Protein AF-A0A662FRI9-F1 (afdb_monomer_lite)

Sequence (77 aa):
AAASPIGLVNVLDHAKPGDRILVVSFGSGSGSDALSIIVEDGIEERRKKAPLLKYYINRKKNVDYAIYLRFRGFILR

pLDDT: mean 96.91, std 3.14, range [76.5, 98.75]

Secondary structure (DSSP, 8-state):
--HHHHHHHHHHTT--TT-EEEEE--BTTTB--EEEEE--TTHHHHGGGS--HHHHHHS-----HHHHHHHHT----

Radius of gyration: 17.75 Å; chains: 1; bounding box: 36×18×51 Å

Foldseek 3Di:
DCPQVLVVLLCLLPDDQQDWDWTWDFDPVGDIDIDIDGHHHCSVVVSVVDDGSVVVVVPDDDDDPVVVCVVVVVDDD

Structure (mmCIF, N/CA/C/O backbone):
data_AF-A0A662FRI9-F1
#
_entry.id   AF-A0A662FRI9-F1
#
loop_
_atom_site.group_PDB
_atom_site.id
_atom_site.type_symbol
_atom_site.label_atom_id
_atom_site.label_alt_id
_atom_site.label_comp_id
_atom_site.label_asym_id
_atom_site.label_entity_id
_atom_site.label_seq_id
_atom_site.pdbx_PDB_ins_code
_atom_site.Cartn_x
_atom_site.Cartn_y
_atom_site.Cartn_z
_atom_site.occupancy
_atom_site.B_iso_or_equiv
_atom_site.auth_seq_id
_atom_site.auth_comp_id
_atom_site.auth_asym_id
_atom_site.auth_atom_id
_atom_site.pdbx_PDB_model_num
ATOM 1 N N . ALA A 1 1 ? 10.069 1.306 -4.297 1.00 85.50 1 ALA A N 1
ATOM 2 C CA . ALA A 1 1 ? 9.816 2.118 -3.087 1.00 85.50 1 ALA A CA 1
ATOM 3 C C . ALA A 1 1 ? 8.332 2.200 -2.687 1.00 85.50 1 ALA A C 1
ATOM 5 O O . ALA A 1 1 ? 8.051 2.067 -1.510 1.00 85.50 1 ALA A O 1
ATOM 6 N N . ALA A 1 2 ? 7.364 2.380 -3.603 1.00 95.50 2 ALA A N 1
ATOM 7 C CA . ALA A 1 2 ? 5.962 2.656 -3.222 1.00 95.50 2 ALA A CA 1
ATOM 8 C C . ALA A 1 2 ? 5.056 1.434 -2.934 1.00 95.50 2 ALA A C 1
ATOM 10 O O . ALA A 1 2 ? 3.899 1.622 -2.568 1.00 95.50 2 ALA A O 1
ATOM 11 N N . ALA A 1 3 ? 5.543 0.196 -3.080 1.00 97.31 3 ALA A N 1
ATOM 12 C CA . ALA A 1 3 ? 4.709 -1.003 -2.932 1.00 97.31 3 ALA A CA 1
ATOM 13 C C . ALA A 1 3 ? 4.085 -1.128 -1.528 1.00 97.31 3 ALA A C 1
ATOM 15 O O . ALA A 1 3 ? 2.863 -1.200 -1.411 1.00 97.31 3 ALA A O 1
ATOM 16 N N . SER A 1 4 ? 4.901 -1.081 -0.468 1.00 97.88 4 SER A N 1
ATOM 17 C CA . SER A 1 4 ? 4.406 -1.173 0.913 1.00 97.88 4 SER A CA 1
ATOM 18 C C . SER A 1 4 ? 3.494 0.004 1.302 1.00 97.88 4 SER A C 1
ATOM 20 O O . SER A 1 4 ? 2.421 -0.263 1.842 1.00 97.88 4 SER A O 1
ATOM 22 N N . PRO A 1 5 ? 3.814 1.279 0.975 1.00 97.75 5 PRO A N 1
ATOM 23 C CA . PRO A 1 5 ? 2.888 2.394 1.192 1.00 97.75 5 PRO A CA 1
ATOM 24 C C . PRO A 1 5 ? 1.530 2.234 0.495 1.00 97.75 5 PRO A C 1
ATOM 26 O O . PRO A 1 5 ? 0.501 2.459 1.123 1.00 97.75 5 PRO A O 1
ATOM 29 N N . ILE A 1 6 ? 1.494 1.812 -0.776 1.00 98.12 6 ILE A N 1
ATOM 30 C CA . ILE A 1 6 ? 0.224 1.611 -1.500 1.00 98.12 6 ILE A CA 1
ATOM 31 C C . ILE A 1 6 ? -0.584 0.462 -0.880 1.00 98.12 6 ILE A C 1
ATOM 33 O O . ILE A 1 6 ? -1.804 0.569 -0.751 1.00 98.12 6 ILE A O 1
ATOM 37 N N . GLY A 1 7 ? 0.083 -0.613 -0.450 1.00 98.06 7 GLY A N 1
ATOM 38 C CA . GLY A 1 7 ? -0.560 -1.694 0.299 1.00 98.06 7 GLY A CA 1
ATOM 39 C C . GLY A 1 7 ? -1.183 -1.201 1.607 1.00 98.06 7 GLY A C 1
ATOM 40 O O . GLY A 1 7 ? -2.350 -1.484 1.870 1.00 98.06 7 GLY A O 1
ATOM 41 N N . LEU A 1 8 ? -0.446 -0.397 2.381 1.00 98.44 8 LEU A N 1
ATOM 42 C CA . LEU A 1 8 ? -0.943 0.213 3.616 1.00 98.44 8 LEU A CA 1
ATOM 43 C C . LEU A 1 8 ? -2.168 1.106 3.366 1.00 98.44 8 LEU A C 1
ATOM 45 O O . LEU A 1 8 ? -3.133 1.017 4.118 1.00 98.44 8 LEU A O 1
ATOM 49 N N . VAL A 1 9 ? -2.181 1.908 2.294 1.00 98.06 9 VAL A N 1
ATOM 50 C CA . VAL A 1 9 ? -3.358 2.718 1.923 1.00 98.06 9 VAL A CA 1
ATOM 51 C C . VAL A 1 9 ? -4.595 1.836 1.727 1.00 98.06 9 VAL A C 1
ATOM 53 O O . VAL A 1 9 ? -5.648 2.137 2.282 1.00 98.06 9 VAL A O 1
ATOM 56 N N . ASN A 1 10 ? -4.471 0.707 1.018 1.00 98.12 10 ASN A N 1
ATOM 57 C CA . ASN A 1 10 ? -5.598 -0.211 0.831 1.00 98.12 10 ASN A CA 1
ATOM 58 C C . ASN A 1 10 ? -6.104 -0.806 2.153 1.00 98.12 10 ASN A C 1
ATOM 60 O O . ASN A 1 10 ? -7.303 -1.024 2.310 1.00 98.12 10 ASN A O 1
ATOM 64 N N . VAL A 1 11 ? -5.202 -1.092 3.096 1.00 98.31 11 VAL A N 1
ATOM 65 C CA . VAL A 1 11 ? -5.586 -1.579 4.428 1.00 98.31 11 VAL A CA 1
ATOM 66 C C . VAL A 1 11 ? -6.345 -0.489 5.190 1.00 98.31 11 VAL A C 1
ATOM 68 O O . VAL A 1 11 ? -7.418 -0.757 5.721 1.00 98.31 11 VAL A O 1
ATOM 71 N N . LEU A 1 12 ? -5.857 0.755 5.184 1.00 98.19 12 LEU A N 1
ATOM 72 C CA . LEU A 1 12 ? -6.504 1.890 5.859 1.00 98.19 12 LEU A CA 1
ATOM 73 C C . LEU A 1 12 ? -7.890 2.230 5.276 1.00 98.19 12 LEU A C 1
ATOM 75 O O . LEU A 1 12 ? -8.807 2.597 6.022 1.00 98.19 12 LEU A O 1
ATOM 79 N N . ASP A 1 13 ? -8.084 2.028 3.970 1.00 98.06 13 ASP A N 1
ATOM 80 C CA . ASP A 1 13 ? -9.392 2.147 3.310 1.00 98.06 13 ASP A CA 1
ATOM 81 C C . ASP A 1 13 ? -10.446 1.174 3.878 1.00 98.06 13 ASP A C 1
ATOM 83 O O . ASP A 1 13 ? -11.641 1.439 3.755 1.00 98.06 13 ASP A O 1
ATOM 87 N N . HIS A 1 14 ? -10.031 0.080 4.527 1.00 97.69 14 HIS A N 1
ATOM 88 C CA . HIS A 1 14 ? -10.925 -0.966 5.048 1.00 97.69 14 HIS A CA 1
ATOM 89 C C . HIS A 1 14 ? -10.828 -1.184 6.568 1.00 97.69 14 HIS A C 1
ATOM 91 O O . HIS A 1 14 ? -11.649 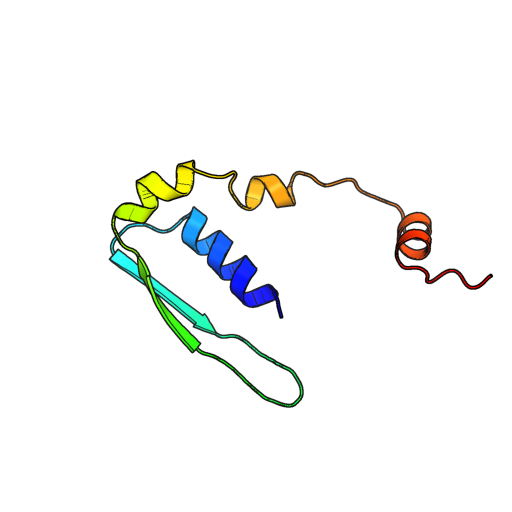-1.913 7.122 1.00 97.69 14 HIS A O 1
ATOM 97 N N . ALA A 1 15 ? -9.855 -0.566 7.239 1.00 98.25 15 ALA A N 1
ATOM 98 C CA . ALA A 1 15 ? -9.595 -0.760 8.663 1.00 98.25 15 ALA A CA 1
ATOM 99 C C . ALA A 1 15 ? -10.729 -0.250 9.572 1.00 98.25 15 ALA A C 1
ATOM 101 O O . ALA A 1 15 ? -11.577 0.552 9.171 1.00 98.25 15 ALA A O 1
ATOM 102 N N . LYS A 1 16 ? -10.730 -0.668 10.829 1.00 98.19 16 LYS A N 1
ATOM 103 C CA . LYS A 1 16 ? -11.626 -0.169 11.876 1.00 98.19 16 LYS A CA 1
ATOM 104 C C . LYS A 1 16 ? -10.812 0.424 13.027 1.00 98.19 16 LYS A C 1
ATOM 106 O O . LYS A 1 16 ? -9.647 0.054 13.190 1.00 98.19 16 LYS A O 1
ATOM 111 N N . PRO A 1 17 ? -11.392 1.337 13.822 1.00 98.56 17 PRO A N 1
ATOM 112 C CA . PRO A 1 17 ? -10.746 1.784 15.048 1.00 98.56 17 PRO A CA 1
ATOM 113 C C . PRO A 1 17 ? -10.357 0.597 15.939 1.00 98.56 17 PRO A C 1
ATOM 115 O O . PRO A 1 17 ? -11.114 -0.363 16.074 1.00 98.56 17 PRO A O 1
ATOM 118 N N . GLY A 1 18 ? -9.156 0.651 16.510 1.00 98.56 18 GLY A N 1
ATOM 119 C CA . GLY A 1 18 ? -8.568 -0.414 17.324 1.00 98.56 18 GLY A CA 1
ATOM 120 C C . GLY A 1 18 ? -7.775 -1.473 16.548 1.00 98.56 18 GLY A C 1
ATOM 121 O O . GLY A 1 18 ? -7.010 -2.210 17.172 1.00 98.56 18 GLY A O 1
ATOM 122 N N . ASP A 1 19 ? -7.883 -1.541 15.215 1.00 98.69 19 ASP A N 1
ATOM 123 C CA . ASP A 1 19 ? -7.084 -2.480 14.420 1.00 98.69 19 ASP A CA 1
ATOM 124 C C . ASP A 1 19 ? -5.581 -2.194 14.578 1.00 98.69 19 ASP A C 1
ATOM 126 O O . ASP A 1 19 ? -5.135 -1.042 14.565 1.00 98.69 19 ASP A O 1
ATOM 130 N N . ARG A 1 20 ? -4.774 -3.258 14.676 1.00 98.62 20 ARG A N 1
ATOM 131 C CA . ARG A 1 20 ? -3.309 -3.173 14.660 1.00 98.62 20 ARG A CA 1
ATOM 132 C C . ARG A 1 20 ? -2.769 -3.681 13.328 1.00 98.62 20 ARG A C 1
ATOM 134 O O . ARG A 1 20 ? -3.016 -4.821 12.946 1.00 98.62 20 ARG A O 1
ATOM 141 N N . ILE A 1 21 ? -1.989 -2.845 12.651 1.00 98.75 21 ILE A N 1
ATOM 142 C CA . ILE A 1 21 ? -1.428 -3.111 11.325 1.00 98.75 21 ILE A CA 1
ATOM 143 C C . ILE A 1 21 ? 0.094 -3.193 11.436 1.00 98.75 21 ILE A C 1
ATOM 145 O O . ILE A 1 21 ? 0.732 -2.261 11.920 1.00 98.75 21 ILE A O 1
ATOM 149 N N . LEU A 1 22 ? 0.676 -4.285 10.939 1.00 98.62 22 LEU A N 1
ATOM 150 C CA . LEU A 1 22 ? 2.116 -4.412 10.717 1.00 98.62 22 LEU A CA 1
ATOM 151 C C . LEU A 1 22 ? 2.403 -4.246 9.221 1.00 98.62 22 LEU A C 1
ATOM 153 O O . LEU A 1 22 ? 1.862 -4.989 8.403 1.00 98.62 22 LEU A O 1
ATOM 157 N N . VAL A 1 23 ? 3.272 -3.301 8.865 1.00 98.38 23 VAL A N 1
ATOM 158 C CA . VAL A 1 23 ? 3.793 -3.150 7.499 1.00 98.38 23 VAL A CA 1
ATOM 159 C C . VAL A 1 23 ? 5.303 -3.320 7.512 1.00 98.38 23 VAL A C 1
ATOM 161 O O . VAL A 1 23 ? 5.991 -2.738 8.347 1.00 98.38 23 VAL A O 1
ATOM 164 N N . VAL A 1 24 ? 5.808 -4.124 6.578 1.00 98.12 24 VAL A N 1
ATOM 165 C CA . VAL A 1 24 ? 7.238 -4.396 6.419 1.00 98.12 24 VAL A CA 1
ATOM 166 C C . VAL A 1 24 ? 7.636 -4.095 4.973 1.00 98.12 24 VAL A C 1
ATOM 168 O O . VAL A 1 24 ? 6.960 -4.520 4.030 1.00 98.12 24 VAL A O 1
ATOM 171 N N . SER A 1 25 ? 8.677 -3.287 4.790 1.00 97.88 25 SER A N 1
ATOM 172 C CA . SER A 1 25 ? 9.216 -2.905 3.482 1.00 97.88 25 SER A CA 1
ATOM 173 C C . SER A 1 25 ? 10.401 -3.785 3.083 1.00 97.88 25 SER A C 1
ATOM 175 O O . SER A 1 25 ? 10.964 -4.503 3.900 1.00 97.88 25 SER A O 1
ATOM 177 N N . PHE A 1 26 ? 10.789 -3.732 1.810 1.00 97.19 26 PHE A N 1
ATOM 178 C CA . PHE A 1 26 ? 12.033 -4.340 1.350 1.00 97.19 26 PHE A CA 1
ATOM 179 C C . PHE A 1 26 ? 12.705 -3.462 0.293 1.00 97.19 26 PHE A C 1
ATOM 181 O O . PHE A 1 26 ? 12.055 -3.000 -0.654 1.00 97.19 26 PHE A O 1
ATOM 188 N N . GLY A 1 27 ? 14.013 -3.263 0.450 1.00 97.19 27 GLY A N 1
ATOM 189 C CA . GLY A 1 27 ? 14.896 -2.610 -0.510 1.00 97.19 27 GLY A CA 1
ATOM 190 C C . GLY A 1 27 ? 16.057 -3.523 -0.907 1.00 97.19 27 GLY A C 1
ATOM 191 O O . GLY A 1 27 ? 16.748 -4.078 -0.054 1.00 97.19 27 GLY A O 1
ATOM 192 N N . SER A 1 28 ? 16.286 -3.671 -2.214 1.00 94.44 28 SER A N 1
ATOM 193 C CA . SER A 1 28 ? 17.418 -4.431 -2.761 1.00 94.44 28 SER A CA 1
ATOM 194 C C . SER A 1 28 ? 18.764 -3.777 -2.420 1.00 94.44 28 SER A C 1
ATOM 196 O O . SER A 1 28 ? 18.862 -2.552 -2.410 1.00 94.44 28 SER A O 1
ATOM 198 N N . GLY A 1 29 ? 19.806 -4.585 -2.207 1.00 95.06 29 GLY A N 1
ATOM 199 C CA . GLY A 1 29 ? 21.109 -4.160 -1.677 1.00 95.06 29 GLY A CA 1
ATOM 200 C C . GLY A 1 29 ? 21.276 -4.743 -0.279 1.00 95.06 29 GLY A C 1
ATOM 201 O O . GLY A 1 29 ? 21.949 -5.754 -0.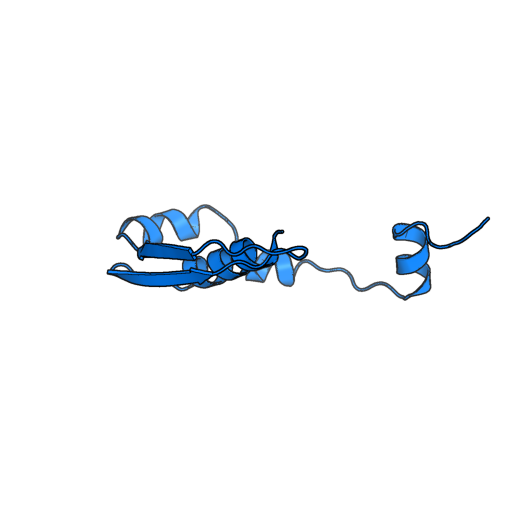110 1.00 95.06 29 GLY A O 1
ATOM 202 N N . SER A 1 30 ? 20.553 -4.173 0.684 1.00 89.50 30 SER A N 1
ATOM 203 C CA . SER A 1 30 ? 19.701 -4.896 1.645 1.00 89.50 30 SER A CA 1
ATOM 204 C C . SER A 1 30 ? 19.100 -3.895 2.633 1.00 89.50 30 SER A C 1
ATOM 206 O O . SER A 1 30 ? 19.764 -2.957 3.064 1.00 89.50 30 SER A O 1
ATOM 208 N N . GLY A 1 31 ? 17.827 -4.066 2.976 1.00 96.06 31 GLY A N 1
ATOM 209 C CA . GLY A 1 31 ? 17.174 -3.214 3.961 1.00 96.06 31 GLY A CA 1
ATOM 210 C C . GLY A 1 31 ? 15.689 -3.508 4.076 1.00 96.06 31 GLY A C 1
ATOM 211 O O . GLY A 1 31 ? 15.041 -3.901 3.102 1.00 96.06 31 GLY A O 1
ATOM 212 N N . SER A 1 32 ? 15.166 -3.334 5.282 1.00 97.44 32 SER A N 1
ATOM 213 C CA . SER A 1 32 ? 13.762 -3.534 5.609 1.00 97.44 32 SER A CA 1
ATOM 214 C C . SER A 1 32 ? 13.391 -2.596 6.745 1.00 97.44 32 SER A C 1
ATOM 216 O O . SER A 1 32 ? 14.082 -2.561 7.760 1.00 97.44 32 SER A O 1
ATOM 218 N N . ASP A 1 33 ? 12.261 -1.915 6.600 1.00 97.75 33 ASP A N 1
ATOM 219 C CA . ASP A 1 33 ? 11.661 -1.096 7.650 1.00 97.75 33 ASP A CA 1
ATOM 220 C C . ASP A 1 33 ? 10.363 -1.753 8.105 1.00 97.75 33 ASP A C 1
ATOM 222 O O . ASP A 1 33 ? 9.558 -2.176 7.273 1.00 97.75 33 ASP A O 1
ATOM 226 N N . ALA A 1 34 ? 10.144 -1.825 9.416 1.00 98.31 34 ALA A N 1
ATOM 227 C CA . ALA A 1 34 ? 8.919 -2.356 10.001 1.00 98.31 34 ALA A CA 1
ATOM 228 C C . ALA A 1 34 ? 8.213 -1.275 10.823 1.00 98.31 34 ALA A C 1
ATOM 230 O O . ALA A 1 34 ? 8.830 -0.628 11.668 1.00 98.31 34 ALA A O 1
ATOM 231 N N . LEU A 1 35 ? 6.912 -1.098 10.593 1.00 98.38 35 LEU A N 1
ATOM 232 C CA . LEU A 1 35 ? 6.067 -0.161 11.334 1.00 98.38 35 LEU A CA 1
ATOM 233 C C . LEU A 1 35 ? 4.859 -0.904 11.911 1.00 98.38 35 LEU A C 1
ATOM 235 O O . LEU A 1 35 ? 4.179 -1.637 11.192 1.00 98.38 35 LEU A O 1
ATOM 239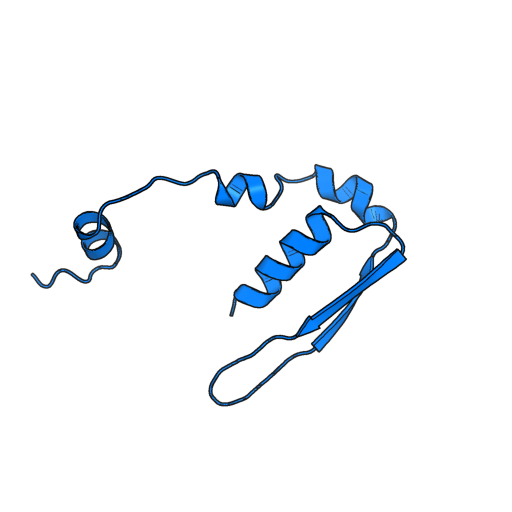 N N . SER A 1 36 ? 4.575 -0.675 13.196 1.00 98.50 36 SER A N 1
ATOM 240 C CA . SER A 1 36 ? 3.343 -1.107 13.862 1.00 98.50 36 SER A CA 1
ATOM 241 C C . SER A 1 36 ? 2.443 0.102 14.072 1.00 98.50 36 SER A C 1
ATOM 243 O O . SER A 1 36 ? 2.815 1.039 14.774 1.00 98.50 36 SER A O 1
ATOM 245 N N . ILE A 1 37 ? 1.254 0.070 13.483 1.00 98.56 37 ILE A N 1
ATOM 246 C CA . ILE A 1 37 ? 0.286 1.166 13.498 1.00 98.56 37 ILE A CA 1
ATOM 247 C C . ILE A 1 37 ? -0.966 0.692 14.231 1.00 98.56 37 ILE A C 1
ATOM 249 O O . ILE A 1 37 ? -1.443 -0.415 13.988 1.00 98.56 37 ILE A O 1
ATOM 253 N N . ILE A 1 38 ? -1.497 1.529 15.120 1.00 98.69 38 ILE A N 1
ATOM 254 C CA . ILE A 1 38 ? -2.810 1.332 15.739 1.00 98.69 38 ILE A CA 1
ATOM 255 C C . ILE A 1 38 ? -3.764 2.325 15.085 1.00 98.69 38 ILE A C 1
ATOM 257 O O . ILE A 1 38 ? -3.451 3.510 14.975 1.00 98.69 38 ILE A O 1
ATOM 261 N N . VAL A 1 39 ? -4.896 1.831 14.600 1.00 98.69 39 VAL A N 1
ATOM 262 C CA . VAL A 1 39 ? -5.907 2.652 13.937 1.00 98.69 39 VAL A CA 1
ATOM 263 C C . VAL A 1 39 ? -6.773 3.333 14.991 1.00 98.69 39 VAL A C 1
ATOM 265 O O . VAL A 1 39 ? -7.315 2.675 15.874 1.00 98.69 39 VAL A O 1
ATOM 268 N N . GLU A 1 40 ? -6.919 4.649 14.887 1.00 98.44 40 GLU A N 1
ATOM 269 C CA . GLU A 1 40 ? -7.740 5.455 15.797 1.00 98.44 40 GLU A CA 1
ATOM 270 C C . GLU A 1 40 ? -9.109 5.796 15.192 1.00 98.44 40 GLU A C 1
ATOM 272 O O . GLU A 1 40 ? -9.315 5.703 13.978 1.00 98.44 40 GLU A O 1
ATOM 277 N N . ASP A 1 41 ? -10.027 6.267 16.038 1.00 98.31 41 ASP A N 1
ATOM 278 C CA . ASP A 1 41 ? -11.421 6.592 15.694 1.00 98.31 41 ASP A CA 1
ATOM 279 C C . ASP A 1 41 ? -11.549 7.574 14.519 1.00 98.31 41 ASP A C 1
ATOM 281 O O . ASP A 1 41 ? -12.456 7.473 13.689 1.00 98.31 41 ASP A O 1
ATOM 285 N N . GLY A 1 42 ? -10.581 8.487 14.378 1.00 97.81 42 GLY A N 1
ATOM 286 C CA . GLY A 1 42 ? -10.542 9.466 13.291 1.00 97.81 42 GLY A CA 1
ATOM 287 C C . GLY A 1 42 ? -10.495 8.856 11.882 1.00 97.81 42 GLY A C 1
ATOM 288 O O . GLY A 1 42 ? -10.718 9.578 10.905 1.00 97.81 42 GLY A O 1
ATOM 289 N N . ILE A 1 43 ? -10.224 7.552 11.741 1.00 98.00 43 ILE A N 1
ATOM 290 C CA . ILE A 1 43 ? -10.211 6.862 10.446 1.00 98.00 43 ILE A CA 1
ATOM 291 C C . ILE A 1 43 ? -11.569 6.929 9.736 1.00 98.00 43 ILE A C 1
ATOM 293 O O . ILE A 1 43 ? -11.609 7.095 8.516 1.00 98.00 43 ILE A O 1
ATOM 297 N N . GLU A 1 44 ? -12.680 6.854 10.474 1.00 96.44 44 GLU A N 1
ATOM 298 C CA . GLU A 1 44 ? -14.022 6.792 9.886 1.00 96.44 44 GLU A CA 1
ATOM 299 C C . GLU A 1 44 ? -14.414 8.105 9.201 1.00 96.44 44 GLU A C 1
ATOM 301 O O . GLU A 1 44 ? -14.972 8.105 8.097 1.00 96.44 44 GLU A O 1
ATOM 306 N N . GLU A 1 45 ? -14.076 9.234 9.829 1.00 96.81 45 GLU A N 1
ATOM 307 C CA . GLU A 1 45 ? -14.298 10.568 9.274 1.00 96.81 45 GLU A CA 1
ATOM 308 C C . GLU A 1 45 ? -13.311 10.858 8.135 1.00 96.81 45 GLU A C 1
ATOM 310 O O . GLU A 1 45 ? -13.697 11.351 7.071 1.00 96.81 45 GLU A O 1
ATOM 315 N N . ARG A 1 46 ? -12.023 10.534 8.327 1.00 96.50 46 ARG A N 1
ATOM 316 C CA . ARG A 1 46 ? -10.962 10.860 7.361 1.00 96.50 46 ARG A CA 1
ATOM 317 C C . ARG A 1 46 ? -11.062 10.057 6.070 1.00 96.50 46 ARG A C 1
ATOM 319 O O . ARG A 1 46 ? -10.790 10.621 5.012 1.00 96.50 46 ARG A O 1
ATOM 326 N N . ARG A 1 47 ? -11.502 8.795 6.120 1.00 95.69 47 ARG A N 1
ATOM 327 C CA . ARG A 1 47 ? -11.650 7.938 4.928 1.00 95.69 47 ARG A CA 1
ATOM 328 C C . ARG A 1 47 ? -12.533 8.570 3.854 1.00 95.69 47 ARG A C 1
ATOM 330 O O . ARG A 1 47 ? -12.293 8.383 2.669 1.00 95.69 47 ARG A O 1
ATOM 337 N N . LYS A 1 48 ? -13.541 9.347 4.254 1.00 92.62 48 LYS A N 1
ATOM 338 C CA . LYS A 1 48 ? -14.498 9.977 3.331 1.00 92.62 48 LYS A CA 1
ATOM 339 C C . LYS A 1 48 ? -13.960 11.253 2.670 1.00 92.62 48 LYS A C 1
ATOM 341 O O . LYS A 1 48 ? -14.615 11.788 1.781 1.00 92.62 48 LYS A O 1
ATOM 346 N N . LYS A 1 49 ? -12.784 11.749 3.079 1.00 97.19 49 LYS A N 1
ATOM 347 C CA . LYS A 1 49 ? -12.200 13.010 2.584 1.00 97.19 49 LYS A CA 1
ATOM 348 C C . LYS A 1 49 ? -11.440 12.861 1.259 1.00 97.19 49 LYS A C 1
ATOM 350 O O . LYS A 1 49 ? -10.991 13.863 0.710 1.00 97.19 49 LYS A O 1
ATOM 355 N N . ALA A 1 50 ? -11.299 11.643 0.736 1.00 96.12 50 ALA A N 1
ATOM 356 C CA . ALA A 1 50 ? -10.673 11.370 -0.554 1.00 96.12 50 ALA A CA 1
ATOM 357 C C . ALA A 1 50 ? -11.293 10.126 -1.223 1.00 96.12 50 ALA A C 1
ATOM 359 O O . ALA A 1 50 ? -11.866 9.282 -0.533 1.00 96.12 50 ALA A O 1
ATOM 360 N N . PRO A 1 51 ? -11.176 9.969 -2.557 1.00 97.62 51 PRO A N 1
ATOM 361 C CA . PRO A 1 51 ? -11.512 8.711 -3.216 1.00 97.62 51 PRO A CA 1
ATOM 362 C C . PRO A 1 51 ? -10.652 7.556 -2.689 1.00 97.62 51 PRO A C 1
ATOM 364 O O . PRO A 1 51 ? -9.445 7.717 -2.513 1.00 97.62 51 PRO A O 1
ATOM 367 N N . LEU A 1 52 ? -11.261 6.383 -2.514 1.00 97.62 52 LEU A N 1
ATOM 368 C CA . LEU A 1 52 ? -10.558 5.162 -2.105 1.00 97.62 52 LEU A CA 1
ATOM 369 C C . LEU A 1 52 ? -9.561 4.703 -3.177 1.00 97.62 52 LEU A C 1
ATOM 371 O O . LEU A 1 52 ? -9.751 4.958 -4.371 1.00 97.62 52 LEU A O 1
ATOM 375 N N . LEU A 1 53 ? -8.557 3.916 -2.796 1.00 97.75 53 LEU A N 1
ATOM 376 C CA . LEU A 1 53 ? -7.560 3.361 -3.713 1.00 97.75 53 LEU A CA 1
ATOM 377 C C . LEU A 1 53 ? -8.201 2.620 -4.898 1.00 97.75 53 LEU A C 1
ATOM 379 O O . LEU A 1 53 ? -7.758 2.756 -6.042 1.00 97.75 53 LEU A O 1
ATOM 383 N N . LYS A 1 54 ? -9.295 1.887 -4.649 1.00 97.44 54 LYS A N 1
ATOM 384 C CA . LYS A 1 54 ? -10.046 1.154 -5.682 1.00 97.44 54 LYS A CA 1
ATOM 385 C C . LYS A 1 54 ? -10.535 2.062 -6.816 1.00 97.44 54 LYS A C 1
ATOM 387 O O . LYS A 1 54 ? -10.550 1.629 -7.968 1.00 97.44 54 LYS A O 1
ATOM 392 N N . TYR A 1 55 ? -10.897 3.313 -6.523 1.00 98.06 55 TYR A N 1
ATOM 393 C CA . TYR A 1 55 ? -11.274 4.285 -7.552 1.00 98.06 55 TYR A CA 1
ATOM 394 C C . TYR A 1 55 ? -10.107 4.550 -8.512 1.00 98.06 55 TYR A C 1
ATOM 396 O O . TYR A 1 55 ? -10.282 4.468 -9.727 1.00 98.06 55 TYR A O 1
ATOM 404 N N . TYR A 1 56 ? -8.904 4.790 -7.984 1.00 97.19 56 TYR A N 1
ATOM 405 C CA . TYR A 1 56 ? -7.719 5.056 -8.802 1.00 97.19 56 TYR A CA 1
ATOM 406 C C . TYR A 1 56 ? -7.286 3.841 -9.626 1.00 97.19 56 TYR A C 1
ATOM 408 O O . TYR A 1 56 ? -6.957 3.997 -10.799 1.00 97.19 56 TYR A O 1
ATOM 416 N N . ILE A 1 57 ? -7.351 2.633 -9.057 1.00 97.19 57 ILE A N 1
ATOM 417 C CA . ILE A 1 57 ? -7.047 1.384 -9.781 1.00 97.19 57 ILE A CA 1
ATOM 418 C C . ILE A 1 57 ? -8.014 1.181 -10.956 1.00 97.19 57 ILE A C 1
ATOM 420 O O . ILE A 1 57 ? -7.609 0.758 -12.042 1.00 97.19 57 ILE A O 1
ATOM 424 N N . ASN A 1 58 ? -9.295 1.488 -10.749 1.00 97.88 58 ASN A N 1
ATOM 425 C CA . ASN A 1 58 ? -10.323 1.329 -11.774 1.00 97.88 58 ASN A CA 1
ATOM 426 C C . ASN A 1 58 ? -10.300 2.444 -12.823 1.00 97.88 58 ASN A C 1
ATOM 428 O O . ASN A 1 58 ? -10.733 2.222 -13.953 1.00 97.88 58 ASN A O 1
ATOM 432 N N . ARG A 1 59 ? -9.758 3.621 -12.493 1.00 97.69 59 ARG A N 1
ATOM 433 C CA . ARG A 1 59 ? -9.552 4.733 -13.429 1.00 97.69 59 ARG A CA 1
ATOM 434 C C . ARG A 1 59 ? -8.342 4.468 -14.335 1.00 97.69 59 ARG A C 1
ATOM 436 O O . ARG A 1 59 ? -7.356 5.201 -14.322 1.00 97.69 59 ARG A O 1
ATOM 443 N N . LYS A 1 60 ? -8.429 3.419 -15.151 1.00 96.75 60 LYS A N 1
ATOM 444 C CA . LYS A 1 60 ? -7.381 2.997 -16.087 1.00 96.75 60 LYS A CA 1
ATOM 445 C C . LYS A 1 60 ? -7.851 3.055 -17.538 1.00 96.75 60 LYS A C 1
ATOM 447 O O . LYS A 1 60 ? -9.037 2.923 -17.829 1.00 96.75 60 LYS A O 1
ATOM 452 N N . LYS A 1 61 ? -6.897 3.220 -18.454 1.00 97.62 61 LYS A N 1
ATOM 453 C CA . LYS A 1 61 ? -7.084 3.016 -19.895 1.00 97.62 61 LYS A CA 1
ATOM 454 C C . LYS A 1 61 ? -6.128 1.920 -20.339 1.00 97.62 61 LYS A C 1
ATOM 456 O O . LYS A 1 61 ? -4.926 2.040 -20.114 1.00 97.62 61 LYS A O 1
ATOM 461 N N . ASN A 1 62 ? -6.668 0.861 -20.933 1.00 97.81 62 ASN A N 1
ATOM 462 C CA . ASN A 1 62 ? -5.840 -0.188 -21.513 1.00 97.81 62 ASN A CA 1
ATOM 463 C C . ASN A 1 62 ? -5.138 0.358 -22.757 1.00 97.81 62 ASN A C 1
ATOM 465 O O . ASN A 1 62 ? -5.717 1.142 -23.510 1.00 97.81 62 ASN A O 1
ATOM 469 N N . VAL A 1 63 ? -3.896 -0.062 -22.952 1.00 97.75 63 VAL A N 1
ATOM 470 C CA . VAL A 1 63 ? -3.084 0.274 -24.120 1.00 97.75 63 VAL A CA 1
ATOM 471 C C . VAL A 1 63 ? -2.445 -1.000 -24.644 1.00 97.75 63 VAL A C 1
ATOM 473 O O . VAL A 1 63 ? -2.174 -1.918 -23.867 1.00 97.75 63 VAL A O 1
ATOM 476 N N . ASP A 1 64 ? -2.220 -1.063 -25.951 1.00 98.25 64 ASP A N 1
ATOM 477 C CA . ASP A 1 64 ? -1.443 -2.146 -26.536 1.00 98.25 64 ASP A CA 1
ATOM 478 C C . ASP A 1 64 ? 0.056 -1.999 -26.220 1.00 98.25 64 ASP A C 1
ATOM 480 O O . ASP A 1 64 ? 0.529 -0.998 -25.664 1.00 98.25 64 ASP A O 1
ATOM 484 N N . TYR A 1 65 ? 0.811 -3.033 -26.581 1.00 98.06 65 TYR A N 1
ATOM 485 C CA . TYR A 1 65 ? 2.239 -3.089 -26.313 1.00 98.06 65 TYR A CA 1
ATOM 486 C C . TYR A 1 65 ? 3.030 -2.020 -27.079 1.00 98.06 65 TYR A C 1
ATOM 488 O O . TYR A 1 65 ? 3.955 -1.436 -26.519 1.00 98.06 65 TYR A O 1
ATOM 496 N N . ALA A 1 66 ? 2.652 -1.698 -28.318 1.00 97.31 66 ALA A N 1
ATOM 497 C CA . ALA A 1 66 ? 3.342 -0.683 -29.110 1.00 97.31 66 ALA A CA 1
ATOM 498 C C . ALA A 1 66 ? 3.169 0.720 -28.499 1.00 97.31 66 ALA A C 1
ATOM 500 O O . ALA A 1 66 ? 4.139 1.473 -28.378 1.00 97.31 66 ALA A O 1
ATOM 501 N N . ILE A 1 67 ? 1.962 1.056 -28.032 1.00 97.69 67 ILE A N 1
ATOM 502 C CA . ILE A 1 67 ? 1.690 2.291 -27.287 1.00 97.69 67 ILE A CA 1
ATOM 503 C C . ILE A 1 67 ? 2.495 2.319 -25.985 1.00 97.69 67 ILE A C 1
ATOM 505 O O . ILE A 1 67 ? 3.093 3.353 -25.674 1.00 97.69 67 ILE A O 1
ATOM 509 N N . TYR A 1 68 ? 2.553 1.206 -25.244 1.00 97.88 68 TYR A N 1
ATOM 510 C CA . TYR A 1 68 ? 3.385 1.093 -24.044 1.00 97.88 68 TYR A CA 1
ATOM 511 C C . TYR A 1 68 ? 4.863 1.380 -24.349 1.00 97.88 68 TYR A C 1
ATOM 513 O O . TYR A 1 68 ? 5.455 2.237 -23.691 1.00 97.88 68 TYR A O 1
ATOM 521 N N . LEU A 1 69 ? 5.444 0.735 -25.368 1.00 98.12 69 LEU A N 1
ATOM 522 C CA . LEU A 1 69 ? 6.841 0.945 -25.765 1.00 98.12 69 LEU A CA 1
ATOM 523 C C . LEU A 1 69 ? 7.107 2.407 -26.136 1.00 98.12 69 LEU A C 1
ATOM 525 O O . LEU A 1 69 ? 8.111 2.978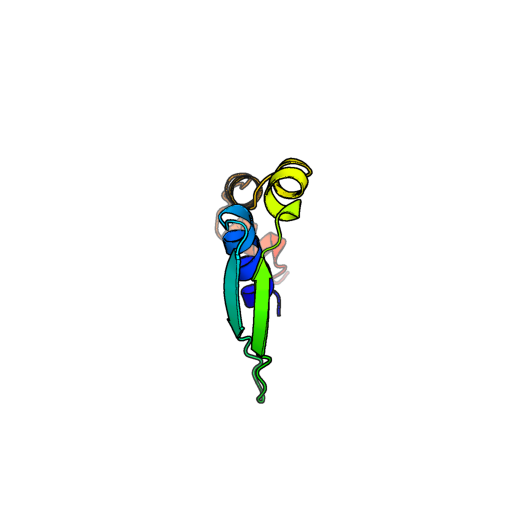 -25.707 1.00 98.12 69 LEU A O 1
ATOM 529 N N . ARG A 1 70 ? 6.183 3.035 -26.874 1.00 96.94 70 ARG A N 1
ATOM 530 C CA . ARG A 1 70 ? 6.259 4.460 -27.21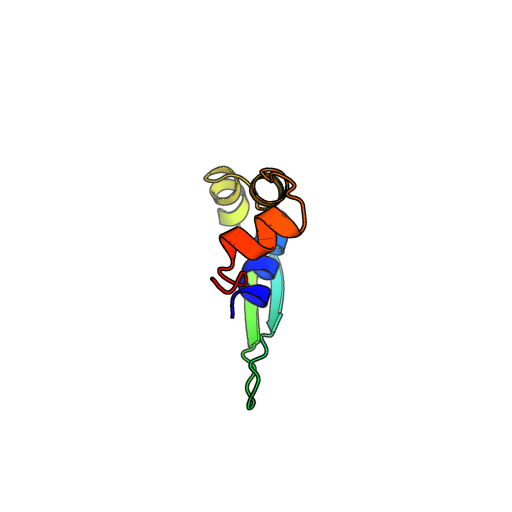7 1.00 96.94 70 ARG A CA 1
ATOM 531 C C . ARG A 1 70 ? 6.249 5.345 -25.969 1.00 96.94 70 ARG A C 1
ATOM 533 O O . ARG A 1 70 ? 7.096 6.221 -25.852 1.00 96.94 70 ARG A O 1
ATOM 540 N N . PHE A 1 71 ? 5.323 5.123 -25.033 1.00 96.88 71 PHE A N 1
ATOM 541 C CA . PHE A 1 71 ? 5.228 5.907 -23.791 1.00 96.88 71 PHE A CA 1
ATOM 542 C C . PHE A 1 71 ? 6.425 5.704 -22.858 1.00 96.88 71 PHE A C 1
ATOM 544 O O . PHE A 1 71 ? 6.786 6.621 -22.125 1.00 96.88 71 PHE A O 1
ATOM 551 N N . ARG A 1 72 ? 7.049 4.521 -22.881 1.00 97.12 72 ARG A N 1
ATOM 552 C CA . ARG A 1 72 ? 8.253 4.212 -22.097 1.00 97.12 72 ARG A CA 1
ATOM 553 C C . ARG A 1 72 ? 9.559 4.634 -22.768 1.00 97.12 72 ARG A C 1
ATOM 555 O O . ARG A 1 72 ? 10.596 4.533 -22.122 1.00 97.12 72 ARG A O 1
ATOM 562 N N . GLY A 1 73 ? 9.517 5.100 -24.018 1.00 96.50 73 GLY A N 1
ATOM 563 C CA . GLY A 1 73 ? 10.711 5.495 -24.767 1.00 96.50 73 GLY A CA 1
ATOM 564 C C . GLY A 1 73 ? 11.595 4.317 -25.183 1.00 96.50 73 GLY A C 1
ATOM 565 O O 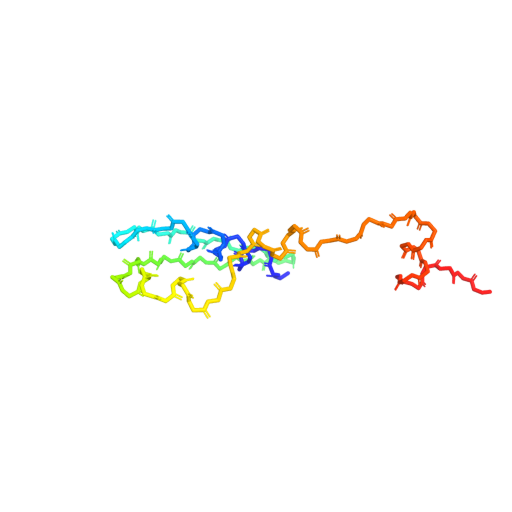. GLY A 1 73 ? 12.798 4.480 -25.326 1.00 96.50 73 GLY A O 1
ATOM 566 N N . PHE A 1 74 ? 11.018 3.126 -25.359 1.00 97.56 74 PHE A N 1
ATOM 567 C CA . PHE A 1 74 ? 11.757 1.915 -25.746 1.00 97.56 74 PHE A CA 1
ATOM 568 C C . PHE A 1 74 ? 11.872 1.718 -27.262 1.00 97.56 74 PHE A C 1
ATOM 570 O O . PHE A 1 74 ? 12.542 0.794 -27.713 1.00 97.56 74 PHE A O 1
ATOM 577 N N . ILE A 1 75 ? 11.230 2.575 -28.057 1.00 95.50 75 ILE A N 1
ATOM 578 C CA . ILE A 1 75 ? 11.375 2.569 -29.514 1.00 95.50 75 ILE A CA 1
ATOM 579 C C . ILE A 1 75 ? 12.636 3.363 -29.858 1.00 95.50 75 ILE A C 1
ATOM 581 O O . ILE A 1 75 ? 12.645 4.591 -29.743 1.00 95.50 75 ILE A O 1
ATOM 585 N N . LEU A 1 76 ? 13.692 2.655 -30.257 1.00 90.12 76 LEU A N 1
ATOM 586 C CA . LEU A 1 76 ? 14.888 3.266 -30.834 1.00 90.12 76 LEU A CA 1
ATOM 587 C C . LEU A 1 76 ? 14.507 3.898 -32.181 1.00 90.12 76 LEU A C 1
ATOM 589 O O . LEU A 1 76 ? 13.776 3.286 -32.960 1.00 90.12 76 LEU A O 1
ATOM 593 N N . ARG A 1 77 ? 14.940 5.139 -32.403 1.00 76.50 77 ARG A N 1
ATOM 594 C CA . ARG A 1 77 ? 14.747 5.847 -33.674 1.00 76.50 77 ARG A CA 1
ATOM 595 C C . ARG A 1 77 ? 15.834 5.480 -34.666 1.00 76.50 77 ARG A C 1
ATOM 597 O O . ARG A 1 77 ? 16.983 5.310 -34.206 1.00 76.50 77 ARG A O 1
#